Protein AF-J2K5I7-F1 (afdb_monomer_lite)

Radius of gyration: 15.95 Å; chains: 1; bounding box: 38×14×37 Å

pLDDT: mean 78.06, std 12.42, range [42.12, 92.12]

Foldseek 3Di:
DDDPDPDDPDDPVVVVVVVVVVVVVVLVVVQVVCVVVVHDGDDDPDDPPPDD

Structure (mmCIF, N/CA/C/O backbone):
data_AF-J2K5I7-F1
#
_entry.id   AF-J2K5I7-F1
#
loop_
_atom_site.group_PDB
_atom_site.id
_atom_site.type_symbol
_atom_site.label_atom_id
_atom_site.label_alt_id
_atom_site.label_comp_id
_atom_site.label_asym_id
_atom_site.label_entity_id
_atom_site.label_seq_id
_atom_site.pdbx_PDB_ins_code
_atom_site.Cartn_x
_atom_site.Cartn_y
_atom_site.Cartn_z
_atom_site.occupancy
_atom_site.B_iso_or_equiv
_atom_site.auth_seq_id
_atom_site.auth_comp_id
_atom_site.auth_asym_id
_atom_site.auth_atom_id
_atom_site.pdbx_PDB_model_num
ATOM 1 N N . MET A 1 1 ? -16.084 5.364 -19.650 1.00 42.12 1 MET A N 1
ATOM 2 C CA . MET A 1 1 ? -15.964 6.590 -18.832 1.00 42.12 1 MET A CA 1
ATOM 3 C C . MET A 1 1 ? -15.325 6.209 -17.510 1.00 42.12 1 MET A C 1
ATOM 5 O O . MET A 1 1 ? -15.901 5.389 -16.809 1.00 42.12 1 MET A O 1
ATOM 9 N N . GLY A 1 2 ? -14.149 6.745 -17.190 1.00 53.31 2 GLY A N 1
ATOM 10 C CA . GLY A 1 2 ? -13.506 6.523 -15.893 1.00 53.31 2 GLY A CA 1
ATOM 11 C C . GLY A 1 2 ? -12.013 6.819 -15.961 1.00 53.31 2 GLY A C 1
ATOM 12 O O . GLY A 1 2 ? -11.302 6.090 -16.635 1.00 53.31 2 GLY A O 1
ATOM 13 N N . MET A 1 3 ? -11.597 7.883 -15.262 1.00 49.19 3 MET A N 1
ATOM 14 C CA . MET A 1 3 ? -10.281 8.542 -15.294 1.00 49.19 3 MET A CA 1
ATOM 15 C C . MET A 1 3 ? -9.970 9.250 -16.626 1.00 49.19 3 MET A C 1
ATOM 17 O O . MET A 1 3 ? -9.390 8.679 -17.537 1.00 49.19 3 MET A O 1
ATOM 21 N N . ASN A 1 4 ? -10.380 10.526 -16.706 1.00 52.72 4 ASN A N 1
ATOM 22 C CA . ASN A 1 4 ? -9.987 11.536 -17.707 1.00 52.72 4 ASN A CA 1
ATOM 23 C C . ASN A 1 4 ? -8.474 11.813 -17.621 1.00 52.72 4 ASN A C 1
ATOM 25 O O . ASN A 1 4 ? -8.047 12.869 -17.159 1.00 52.72 4 ASN A O 1
ATOM 29 N N . ILE A 1 5 ? -7.657 10.825 -17.953 1.00 60.62 5 ILE A N 1
ATOM 30 C CA . ILE A 1 5 ? -6.205 10.929 -17.907 1.00 60.62 5 ILE A CA 1
ATOM 31 C C . ILE A 1 5 ? -5.723 10.624 -19.315 1.00 60.62 5 ILE A C 1
ATOM 33 O O . ILE A 1 5 ? -6.043 9.564 -19.858 1.00 60.62 5 ILE A O 1
ATOM 37 N N . ASP A 1 6 ? -5.006 11.575 -19.911 1.00 62.03 6 ASP A N 1
ATOM 38 C CA . ASP A 1 6 ? -4.367 11.375 -21.206 1.00 62.03 6 ASP A CA 1
ATOM 39 C C . ASP A 1 6 ? -3.46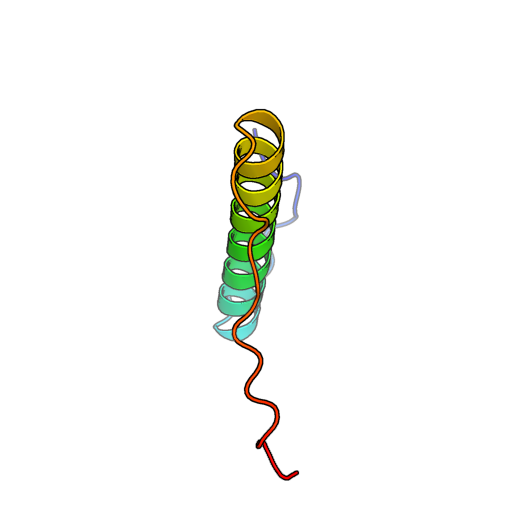1 10.144 -21.122 1.00 62.03 6 ASP A C 1
ATOM 41 O O . ASP A 1 6 ? -2.753 9.944 -20.135 1.00 62.03 6 ASP A O 1
ATOM 45 N N . PHE A 1 7 ? -3.531 9.274 -22.130 1.00 60.53 7 PHE A N 1
ATOM 46 C CA . PHE A 1 7 ? -2.734 8.051 -22.197 1.00 60.53 7 PHE A CA 1
ATOM 47 C C . PHE A 1 7 ? -1.239 8.414 -22.183 1.00 60.53 7 PHE A C 1
ATOM 49 O O . PHE A 1 7 ? -0.650 8.741 -23.213 1.00 60.53 7 PHE A O 1
ATOM 56 N N . PHE A 1 8 ? -0.616 8.381 -21.007 1.00 66.62 8 PHE A N 1
ATOM 57 C CA . PHE A 1 8 ? 0.833 8.470 -20.873 1.00 66.62 8 PHE A CA 1
ATOM 58 C C . PHE A 1 8 ? 1.451 7.132 -21.301 1.00 66.62 8 PHE A C 1
ATOM 60 O O . PHE A 1 8 ? 0.836 6.085 -21.079 1.00 66.62 8 PHE A O 1
ATOM 67 N N . PRO A 1 9 ? 2.656 7.119 -21.899 1.00 73.06 9 PRO A N 1
ATOM 68 C CA . PRO A 1 9 ? 3.330 5.870 -22.229 1.00 73.06 9 PRO A CA 1
ATOM 69 C C . PRO A 1 9 ? 3.482 5.004 -20.969 1.00 73.06 9 PRO A C 1
ATOM 71 O O . PRO A 1 9 ? 4.008 5.450 -19.941 1.00 73.06 9 PRO A O 1
ATOM 74 N N . GLU A 1 10 ? 2.985 3.769 -21.050 1.00 70.50 10 GLU A N 1
ATOM 75 C CA . GLU A 1 10 ? 3.043 2.795 -19.964 1.00 70.50 10 GLU A CA 1
ATOM 76 C C . GLU A 1 10 ? 4.494 2.334 -19.792 1.00 70.50 10 GLU A C 1
ATOM 78 O O . GLU A 1 10 ? 5.033 1.556 -20.576 1.00 70.50 10 GLU A O 1
ATOM 83 N N . THR A 1 11 ? 5.161 2.880 -18.778 1.00 84.62 11 THR A N 1
ATOM 84 C CA . THR A 1 11 ? 6.479 2.430 -18.327 1.00 84.62 11 THR A CA 1
ATOM 85 C C . THR A 1 11 ? 6.313 1.610 -17.057 1.00 84.62 11 THR A C 1
ATOM 87 O O . THR A 1 11 ? 5.340 1.793 -16.327 1.00 84.62 11 THR A O 1
ATOM 90 N N . VAL A 1 12 ? 7.288 0.752 -16.740 1.00 83.31 12 VAL A N 1
ATOM 91 C CA . VAL A 1 12 ? 7.285 -0.016 -15.481 1.00 83.31 12 VAL A CA 1
ATOM 92 C C . VAL A 1 12 ? 7.107 0.911 -14.272 1.00 83.31 12 VAL A C 1
ATOM 94 O O . V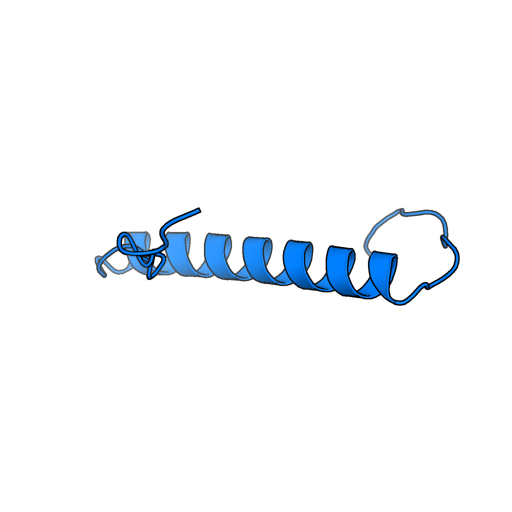AL A 1 12 ? 6.329 0.606 -13.376 1.00 83.31 12 VAL A O 1
ATOM 97 N N . LEU A 1 13 ? 7.758 2.079 -14.277 1.00 87.06 13 LEU A N 1
ATOM 98 C CA . LEU A 1 13 ? 7.637 3.060 -13.198 1.00 87.06 13 LEU A CA 1
ATOM 99 C C . LEU A 1 13 ? 6.223 3.653 -13.105 1.00 87.06 13 LEU A C 1
ATOM 101 O O . LEU A 1 13 ? 5.658 3.707 -12.015 1.00 87.06 13 LEU A O 1
ATOM 105 N N . ASN A 1 14 ? 5.635 4.061 -14.233 1.00 82.81 14 ASN A N 1
ATOM 106 C CA . ASN A 1 14 ? 4.276 4.610 -14.254 1.00 82.81 14 ASN A CA 1
ATOM 107 C C . ASN A 1 14 ? 3.239 3.557 -13.848 1.00 82.81 14 ASN A C 1
ATOM 109 O O . ASN A 1 14 ? 2.309 3.866 -13.109 1.00 82.81 14 ASN A O 1
ATOM 113 N N . PHE A 1 15 ? 3.418 2.311 -14.290 1.00 83.00 15 PHE A N 1
ATOM 114 C CA . PHE A 1 15 ? 2.557 1.194 -13.917 1.00 83.00 15 PHE A CA 1
ATOM 115 C C . PHE A 1 15 ? 2.608 0.926 -12.409 1.00 83.00 15 PHE A C 1
ATOM 117 O O . PHE A 1 15 ? 1.566 0.897 -11.759 1.00 83.00 15 PHE A O 1
ATOM 124 N N . VAL A 1 16 ? 3.810 0.835 -11.830 1.00 88.31 16 VAL A N 1
ATOM 125 C CA . VAL A 1 16 ? 3.990 0.674 -10.377 1.00 88.31 16 VAL A CA 1
ATOM 126 C C . VAL A 1 16 ? 3.369 1.846 -9.610 1.00 88.31 16 VAL A C 1
ATOM 128 O O . VAL A 1 16 ? 2.643 1.621 -8.644 1.00 88.31 16 VAL A O 1
ATOM 131 N N . GLY A 1 17 ? 3.572 3.086 -10.065 1.00 87.31 17 GLY A N 1
ATOM 132 C CA . GLY A 1 17 ? 2.956 4.269 -9.455 1.00 87.31 17 GLY A CA 1
ATOM 133 C C . GLY A 1 17 ? 1.424 4.233 -9.486 1.00 87.31 17 GLY A C 1
ATOM 134 O O . GLY A 1 17 ? 0.774 4.551 -8.488 1.00 87.31 17 GLY A O 1
ATOM 135 N N . MET A 1 18 ? 0.834 3.783 -10.597 1.00 86.50 18 MET A N 1
ATOM 136 C CA . MET A 1 18 ? -0.613 3.579 -10.695 1.00 86.50 18 MET A CA 1
ATOM 137 C C . MET A 1 18 ? -1.103 2.481 -9.744 1.00 86.50 18 MET A C 1
ATOM 139 O O . MET A 1 18 ? -2.133 2.667 -9.098 1.00 86.50 18 MET A O 1
ATOM 143 N N . CYS A 1 19 ? -0.381 1.363 -9.622 1.00 87.12 19 CYS A N 1
ATOM 144 C CA . CYS A 1 19 ? -0.730 0.287 -8.692 1.00 87.12 19 CYS A CA 1
ATOM 145 C C . CYS A 1 19 ? -0.738 0.765 -7.235 1.00 87.12 19 CYS A C 1
ATOM 147 O O . CYS A 1 19 ? -1.722 0.519 -6.539 1.00 87.12 19 CYS A O 1
ATOM 149 N N . ILE A 1 20 ? 0.286 1.514 -6.807 1.00 89.75 20 ILE A N 1
ATOM 150 C CA . ILE A 1 20 ? 0.360 2.083 -5.450 1.00 89.75 20 ILE A CA 1
ATOM 151 C C . ILE A 1 20 ? -0.834 3.010 -5.196 1.00 89.75 20 ILE A C 1
ATOM 153 O O . ILE A 1 20 ? -1.552 2.844 -4.214 1.00 89.75 20 ILE A O 1
ATOM 157 N N . GLY A 1 21 ? -1.133 3.924 -6.127 1.00 86.88 21 GLY A N 1
ATOM 158 C CA . GLY A 1 21 ? -2.278 4.829 -5.982 1.00 86.88 21 GLY A CA 1
ATOM 159 C C . GLY A 1 21 ? -3.632 4.109 -5.882 1.00 86.88 21 GLY A C 1
ATOM 160 O O . GLY A 1 21 ? -4.557 4.601 -5.233 1.00 86.88 21 GLY A O 1
ATOM 161 N N . ARG A 1 22 ? -3.768 2.931 -6.504 1.00 87.50 22 ARG A N 1
ATOM 162 C CA . ARG A 1 22 ? -4.981 2.099 -6.408 1.00 87.50 22 ARG A CA 1
ATOM 163 C C . ARG A 1 22 ? -5.053 1.343 -5.086 1.00 87.50 22 ARG A C 1
ATOM 165 O O . ARG A 1 22 ? -6.146 1.229 -4.532 1.00 87.50 22 ARG A O 1
ATOM 172 N N . GLU A 1 23 ? 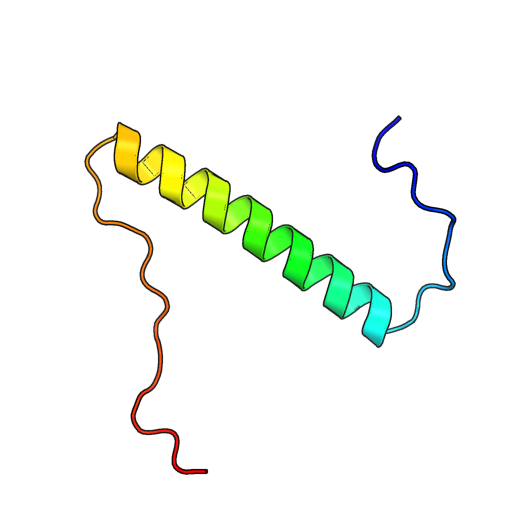-3.922 0.852 -4.592 1.00 88.56 23 GLU A N 1
ATOM 173 C CA . GLU A 1 23 ? -3.826 0.196 -3.289 1.00 88.56 23 GLU A CA 1
ATOM 174 C C . GLU A 1 23 ? -4.189 1.161 -2.154 1.00 88.56 23 GLU A C 1
ATOM 176 O O . GLU A 1 23 ? -5.077 0.849 -1.360 1.00 88.56 23 GLU A O 1
ATOM 181 N N . ASP A 1 24 ? -3.616 2.368 -2.141 1.00 86.12 24 ASP A N 1
ATOM 182 C CA . ASP A 1 24 ? -3.930 3.418 -1.160 1.00 86.12 24 ASP A CA 1
ATOM 183 C C . ASP A 1 24 ? -5.428 3.759 -1.138 1.00 86.12 24 ASP A C 1
ATOM 185 O O . ASP A 1 24 ? -6.051 3.855 -0.076 1.00 86.12 24 ASP A O 1
ATOM 189 N N . TYR A 1 25 ? -6.043 3.887 -2.319 1.00 87.62 25 TYR A N 1
ATOM 190 C CA . TYR A 1 25 ? -7.474 4.162 -2.435 1.00 87.62 25 TYR A CA 1
ATOM 191 C C . TYR A 1 25 ? -8.331 3.049 -1.812 1.00 87.62 25 TYR A C 1
ATOM 193 O O . TYR A 1 25 ? -9.254 3.330 -1.040 1.00 87.62 25 TYR A O 1
ATOM 201 N N . LEU A 1 26 ? -8.018 1.785 -2.115 1.00 87.75 26 LEU A N 1
ATOM 202 C CA . LEU A 1 26 ? -8.724 0.625 -1.565 1.00 87.75 26 LEU A CA 1
ATOM 203 C C . LEU A 1 26 ? -8.529 0.516 -0.047 1.00 87.75 26 LEU A C 1
ATOM 205 O O . LEU A 1 26 ? -9.502 0.330 0.687 1.00 87.75 26 LEU A O 1
ATOM 209 N N . CYS A 1 27 ? -7.300 0.694 0.435 1.00 86.56 27 CYS A N 1
ATOM 210 C CA . CYS A 1 27 ? -6.975 0.699 1.860 1.00 86.56 27 CYS A CA 1
ATOM 211 C C . CYS A 1 27 ? -7.725 1.807 2.611 1.00 86.56 27 CYS A C 1
ATOM 213 O O . CYS A 1 27 ? -8.273 1.555 3.689 1.00 86.56 27 CYS A O 1
ATOM 215 N N . GLY A 1 28 ? -7.843 3.001 2.023 1.00 86.56 28 GLY A N 1
ATOM 216 C CA . GLY A 1 28 ? -8.646 4.098 2.567 1.00 86.56 28 GLY A CA 1
ATOM 217 C C . GLY A 1 28 ? -10.133 3.748 2.688 1.00 86.56 28 GLY A C 1
ATOM 218 O O . GLY A 1 28 ? -10.743 3.974 3.739 1.00 86.56 28 GLY A O 1
ATOM 219 N N . GLN A 1 29 ? -10.718 3.136 1.651 1.00 89.06 29 GLN A N 1
ATOM 220 C CA . GLN A 1 29 ? -12.113 2.677 1.683 1.00 89.06 29 GLN A CA 1
ATOM 221 C C . GLN A 1 29 ? -12.340 1.589 2.740 1.00 89.06 29 GLN A C 1
ATOM 223 O O . GLN A 1 29 ? -13.304 1.660 3.506 1.00 89.06 29 GLN A O 1
ATOM 228 N N . ILE A 1 30 ? -11.437 0.613 2.835 1.00 90.00 30 ILE A N 1
ATOM 229 C CA . ILE A 1 30 ? -11.495 -0.452 3.845 1.00 90.00 30 ILE A CA 1
ATOM 230 C C . ILE A 1 30 ? -11.358 0.135 5.254 1.00 90.00 30 ILE A C 1
ATOM 232 O O . ILE A 1 30 ? -12.114 -0.241 6.151 1.00 90.00 30 ILE A O 1
ATOM 236 N N . GLY A 1 31 ? -10.451 1.091 5.458 1.00 87.81 31 GLY A N 1
ATOM 237 C CA . GLY A 1 31 ? -10.294 1.796 6.730 1.00 87.81 31 GLY A CA 1
ATOM 238 C C . GLY A 1 31 ? -11.581 2.499 7.174 1.00 87.81 31 GLY A C 1
ATOM 239 O O . GLY A 1 31 ? -11.972 2.396 8.339 1.00 87.81 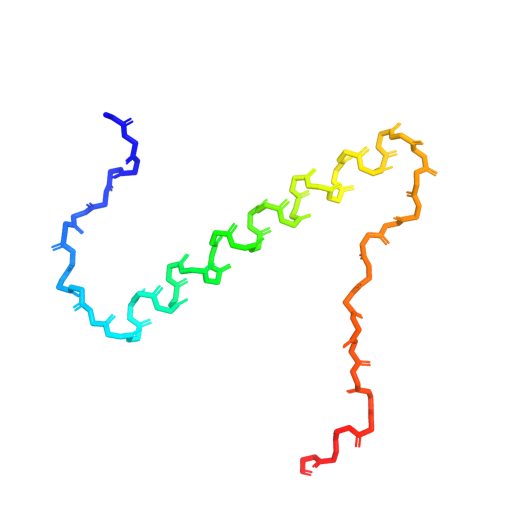31 GLY A O 1
ATOM 240 N N . LEU A 1 32 ? -12.287 3.146 6.241 1.00 88.75 32 LEU A N 1
ATOM 241 C CA . LEU A 1 32 ? -13.580 3.775 6.514 1.00 88.75 32 LEU A CA 1
ATOM 242 C C . LEU A 1 32 ? -14.654 2.741 6.889 1.00 88.75 32 LEU A C 1
ATOM 244 O O . LEU A 1 32 ? -15.364 2.931 7.878 1.00 88.75 32 LEU A O 1
ATOM 248 N N . MET A 1 33 ? -14.742 1.633 6.147 1.00 91.75 33 MET A N 1
ATOM 249 C CA . MET A 1 33 ? -15.684 0.545 6.441 1.00 91.75 33 MET A CA 1
ATOM 250 C C . MET A 1 33 ? -15.437 -0.057 7.829 1.00 91.75 33 MET A C 1
ATOM 252 O O . MET A 1 33 ? -16.376 -0.260 8.598 1.00 91.75 33 MET A O 1
ATOM 256 N N . ARG A 1 34 ? -14.168 -0.280 8.191 1.00 89.75 34 ARG A N 1
ATOM 257 C CA . ARG A 1 34 ? -13.776 -0.786 9.515 1.00 89.75 34 ARG A CA 1
ATOM 258 C C . ARG A 1 34 ? -14.205 0.155 10.635 1.00 89.75 34 ARG A C 1
ATOM 260 O O . ARG A 1 34 ? -14.744 -0.316 11.631 1.00 89.75 34 ARG A O 1
ATOM 267 N N . ARG A 1 35 ? -14.053 1.470 10.444 1.00 85.06 35 ARG A N 1
ATOM 268 C CA . ARG A 1 35 ? -14.519 2.481 11.405 1.00 85.06 35 ARG A CA 1
ATOM 269 C C . ARG A 1 35 ? -16.034 2.431 11.609 1.00 85.06 35 ARG A C 1
ATOM 271 O O . ARG A 1 35 ? -16.479 2.521 12.748 1.00 85.06 35 ARG A O 1
ATOM 278 N N . ILE A 1 36 ? -16.814 2.285 10.534 1.00 90.62 36 ILE A N 1
ATOM 279 C CA . ILE A 1 36 ? -18.283 2.176 10.617 1.00 90.62 36 ILE A CA 1
ATOM 280 C C . ILE A 1 36 ? -18.696 0.918 11.393 1.00 90.62 36 ILE A C 1
ATOM 282 O O . ILE A 1 36 ? -19.622 0.968 12.196 1.00 90.62 36 ILE A O 1
ATOM 286 N N . LEU A 1 37 ? -17.989 -0.194 11.189 1.00 92.12 37 LEU A N 1
ATOM 287 C CA . LEU A 1 37 ? -18.269 -1.476 11.842 1.00 92.12 37 LEU A CA 1
ATOM 288 C C . LEU A 1 37 ? -17.656 -1.603 13.251 1.00 92.12 37 LEU A C 1
ATOM 290 O O . LEU A 1 37 ? -17.775 -2.654 13.875 1.00 92.12 37 LEU A O 1
ATOM 294 N N . GLY A 1 38 ? -17.001 -0.554 13.763 1.00 88.44 38 GLY A N 1
ATOM 295 C CA . GLY A 1 38 ? -16.369 -0.554 15.087 1.00 88.44 38 GLY A CA 1
ATOM 296 C C . GLY A 1 38 ? -15.103 -1.414 15.192 1.00 88.44 38 GLY A C 1
ATOM 297 O O . GLY A 1 38 ? -14.662 -1.713 16.300 1.00 88.44 38 GLY A O 1
ATOM 298 N N . TYR A 1 39 ? -14.509 -1.816 14.066 1.00 85.81 39 TYR A N 1
ATOM 299 C CA . TYR A 1 39 ? -13.244 -2.546 14.042 1.00 85.81 39 TYR A CA 1
ATOM 300 C C . TYR A 1 39 ? -12.049 -1.605 14.211 1.00 85.81 39 TYR A C 1
ATOM 302 O O . TYR A 1 39 ? -12.086 -0.438 13.817 1.00 85.81 39 TYR A O 1
ATOM 310 N N . GLU A 1 40 ? -10.955 -2.137 14.759 1.00 79.56 40 GLU A N 1
ATOM 311 C CA . GLU A 1 40 ? -9.700 -1.398 14.903 1.00 79.56 40 GLU A CA 1
ATOM 312 C C . GLU A 1 40 ? -9.221 -0.868 13.541 1.00 79.56 40 GLU A C 1
ATOM 314 O O . GLU A 1 40 ? -9.315 -1.563 12.522 1.00 79.56 40 GLU A O 1
ATOM 319 N N . GLY A 1 41 ? -8.733 0.375 13.507 1.00 71.94 41 GLY A N 1
ATOM 320 C CA . GLY A 1 41 ? -8.245 1.002 12.278 1.00 71.94 41 GLY A CA 1
ATOM 321 C C . GLY A 1 41 ? -7.128 0.188 11.620 1.00 71.94 41 GLY A C 1
ATOM 322 O O . GLY A 1 41 ? -6.386 -0.521 12.298 1.00 71.94 41 GLY A O 1
ATOM 323 N N . MET A 1 42 ? -7.013 0.284 10.292 1.00 74.62 42 MET A N 1
ATOM 324 C CA . MET A 1 42 ? -5.871 -0.289 9.572 1.00 74.62 42 MET A CA 1
ATOM 325 C C . MET A 1 42 ? -4.582 0.339 10.115 1.00 74.62 42 MET A C 1
ATOM 327 O O . MET A 1 42 ? -4.449 1.564 10.116 1.00 74.62 42 MET A O 1
ATOM 331 N N . LYS A 1 43 ? -3.654 -0.490 10.594 1.00 72.19 43 LYS A N 1
ATOM 332 C CA . LYS A 1 43 ? -2.302 -0.069 10.962 1.00 72.19 43 LYS A CA 1
ATOM 333 C C . LYS A 1 43 ? -1.368 -0.488 9.840 1.00 72.19 43 LYS A C 1
ATOM 335 O O . LYS A 1 43 ? -1.474 -1.600 9.336 1.00 72.19 43 LYS A O 1
ATOM 340 N N . TYR A 1 44 ? -0.469 0.406 9.464 1.00 70.38 44 TYR A N 1
ATOM 341 C CA . TYR A 1 44 ? 0.686 0.025 8.671 1.00 70.38 44 TYR A CA 1
ATOM 342 C C . TYR A 1 44 ? 1.679 -0.665 9.607 1.00 70.38 44 TYR A C 1
ATOM 344 O O . TYR A 1 44 ? 2.004 -0.110 10.663 1.00 70.38 44 TYR A O 1
ATOM 352 N N . ASP A 1 45 ? 2.151 -1.853 9.233 1.00 69.88 45 ASP A N 1
ATOM 353 C CA . ASP A 1 45 ? 3.278 -2.508 9.898 1.00 69.88 45 ASP A CA 1
ATOM 354 C C . ASP A 1 45 ? 4.559 -1.751 9.534 1.00 69.88 45 ASP A C 1
ATOM 356 O O . ASP A 1 45 ? 5.302 -2.103 8.622 1.00 69.88 45 ASP A O 1
ATOM 360 N N . PHE A 1 46 ? 4.778 -0.630 10.221 1.00 68.38 46 PHE A N 1
ATOM 361 C CA . PHE A 1 46 ? 6.030 0.104 10.143 1.00 68.38 46 PHE A CA 1
ATOM 362 C C . PHE A 1 46 ? 7.082 -0.639 10.957 1.00 68.38 46 PHE A C 1
ATOM 364 O O . PHE A 1 46 ? 7.027 -0.654 12.190 1.00 68.38 46 PHE A O 1
ATOM 371 N N . ASP A 1 47 ? 8.060 -1.206 10.262 1.00 73.38 47 ASP A N 1
ATOM 372 C CA . ASP A 1 47 ? 9.290 -1.663 10.887 1.00 73.38 47 ASP A CA 1
ATOM 373 C C . ASP A 1 47 ? 10.095 -0.434 11.349 1.00 73.38 47 ASP A C 1
ATOM 375 O O . ASP A 1 47 ? 10.556 0.385 10.551 1.00 73.38 47 ASP A O 1
ATOM 379 N N . LYS A 1 48 ? 10.190 -0.270 12.672 1.00 70.50 48 LYS A N 1
ATOM 380 C CA . LYS A 1 48 ? 10.892 0.844 13.328 1.00 70.50 48 LYS A CA 1
ATOM 381 C C . LYS A 1 48 ? 12.383 0.569 13.522 1.00 70.50 48 LYS A C 1
ATOM 383 O O . LYS A 1 48 ? 13.099 1.480 13.933 1.00 70.50 48 LYS A O 1
ATOM 388 N N . ASP A 1 49 ? 12.838 -0.648 13.234 1.00 81.25 49 ASP A N 1
ATOM 389 C CA . ASP A 1 49 ? 14.233 -1.067 13.375 1.00 81.25 49 ASP A CA 1
ATOM 390 C C . ASP A 1 49 ? 15.032 -0.889 12.072 1.00 81.25 49 ASP A C 1
ATOM 392 O O . ASP A 1 49 ? 16.224 -1.208 12.020 1.00 81.25 49 ASP A O 1
ATOM 396 N N . LEU A 1 50 ? 14.409 -0.317 11.033 1.00 73.00 50 LEU A N 1
ATOM 397 C CA . LEU A 1 50 ? 15.067 0.107 9.799 1.00 73.00 50 LEU A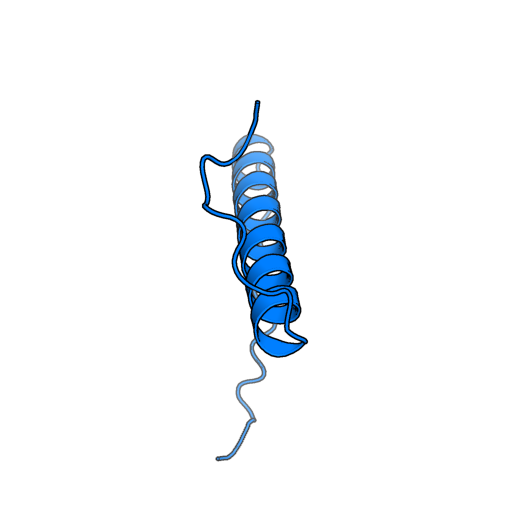 CA 1
ATOM 398 C C . LEU A 1 50 ? 16.126 1.182 10.102 1.00 73.00 50 LEU A C 1
ATOM 400 O O . LEU A 1 50 ? 15.840 2.374 10.213 1.00 73.00 50 LEU A O 1
ATOM 404 N N . LYS A 1 51 ? 17.379 0.744 10.246 1.00 63.88 51 LYS A N 1
ATOM 405 C CA . LYS A 1 51 ? 18.552 1.618 10.337 1.00 63.88 51 LYS A CA 1
ATOM 406 C C . LYS A 1 51 ? 18.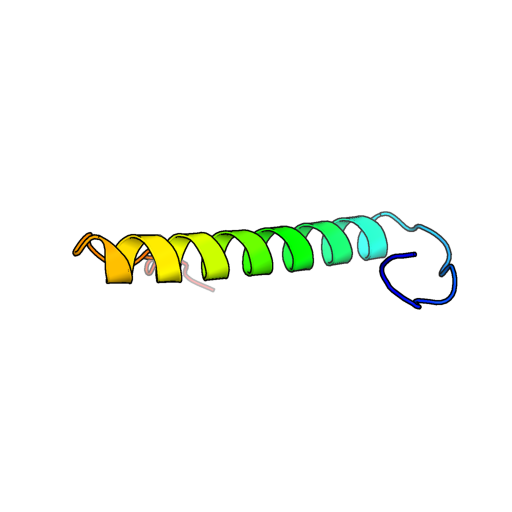953 2.043 8.925 1.00 63.88 51 LYS A C 1
ATOM 408 O O . LYS A 1 51 ? 19.421 1.207 8.156 1.00 63.88 51 LYS A O 1
ATOM 413 N N . TYR A 1 52 ? 18.737 3.316 8.602 1.00 63.16 52 TYR A N 1
ATOM 414 C CA . TYR A 1 52 ? 19.315 3.971 7.426 1.00 63.16 52 TYR A CA 1
ATOM 415 C C . TYR A 1 52 ? 20.745 4.431 7.722 1.00 63.16 52 TYR A C 1
ATOM 417 O O . TYR A 1 52 ? 20.967 4.935 8.850 1.00 63.16 52 TYR A O 1
#

Organism: NCBI:txid1144316

Sequence (52 aa):
MGMNIDFFPETVLNFVGMCIGREDYLCGQIGLMRRILGYEGMKYDFDKDLKY

Secondary structure (DSSP, 8-state):
-----------HHHHHHHHHHHHHHHHHHHHHHHHHTTPPPPPP---TT---